Protein AF-A0A009SEI8-F1 (afdb_monomer_lite)

pLDDT: mean 85.94, std 15.4, range [45.66, 98.0]

Secondary structure (DSSP, 8-state):
---GGG------SEEEE-SSSSS-HHHHHHHHHHHHTT-----TT---EEEE--

Structure (mmCIF, N/CA/C/O backbone):
data_AF-A0A009SEI8-F1
#
_entry.id   AF-A0A009SEI8-F1
#
loop_
_atom_site.group_PDB
_atom_site.id
_atom_site.type_symbol
_atom_site.label_atom_id
_atom_site.label_alt_id
_atom_site.label_comp_id
_atom_site.label_asym_id
_atom_site.label_entity_id
_atom_site.label_seq_id
_atom_site.pdbx_PDB_ins_code
_atom_site.Cartn_x
_atom_site.Cartn_y
_atom_site.Cartn_z
_atom_site.occupancy
_atom_site.B_iso_or_equiv
_atom_site.auth_seq_id
_atom_site.auth_comp_id
_atom_site.auth_asym_id
_atom_site.auth_atom_id
_atom_site.pdbx_PDB_model_num
ATOM 1 N N . MET A 1 1 ? 12.314 5.814 24.191 1.00 48.03 1 MET A N 1
ATOM 2 C CA . MET A 1 1 ? 11.749 5.802 22.820 1.00 48.03 1 MET A CA 1
ATOM 3 C C . MET A 1 1 ? 12.817 5.246 21.883 1.00 48.03 1 MET A C 1
ATOM 5 O O . MET A 1 1 ? 13.692 5.989 21.472 1.00 48.03 1 MET A O 1
ATOM 9 N N . GLU A 1 2 ? 12.835 3.933 21.634 1.00 45.66 2 GLU A N 1
ATOM 10 C CA . GLU A 1 2 ? 14.061 3.243 21.175 1.00 45.66 2 GLU A CA 1
ATOM 11 C C . GLU A 1 2 ? 14.343 3.263 19.663 1.00 45.66 2 GLU A C 1
ATOM 13 O O . GLU A 1 2 ? 15.440 2.894 19.258 1.00 45.66 2 GLU A O 1
ATOM 18 N N . LYS A 1 3 ? 13.417 3.706 18.799 1.00 49.56 3 LYS A N 1
ATOM 19 C CA . LYS A 1 3 ? 13.669 3.775 17.343 1.00 49.56 3 LYS A CA 1
ATOM 20 C C . LYS A 1 3 ? 12.980 4.984 16.690 1.00 49.56 3 LYS A C 1
ATOM 22 O O . LYS A 1 3 ? 11.857 4.842 16.208 1.00 49.56 3 LYS A O 1
ATOM 27 N N . PRO A 1 4 ? 13.628 6.159 16.597 1.00 49.72 4 PRO A N 1
ATOM 28 C CA . PRO A 1 4 ? 13.061 7.351 15.949 1.00 49.72 4 PRO A CA 1
ATOM 29 C C . PRO A 1 4 ? 12.617 7.106 14.496 1.00 49.72 4 PRO A C 1
ATOM 31 O O . PRO A 1 4 ? 11.569 7.583 14.082 1.00 49.72 4 PRO A O 1
ATOM 34 N N . ALA A 1 5 ? 13.328 6.248 13.751 1.00 52.53 5 ALA A N 1
ATOM 35 C CA . ALA A 1 5 ? 12.962 5.856 12.383 1.00 52.53 5 ALA A CA 1
ATOM 36 C C . ALA A 1 5 ? 11.650 5.045 12.278 1.00 52.53 5 ALA A C 1
ATOM 38 O O . ALA A 1 5 ? 11.097 4.896 11.190 1.00 52.53 5 ALA A O 1
ATOM 39 N N . THR A 1 6 ? 11.135 4.514 13.395 1.00 51.06 6 THR A N 1
ATOM 40 C CA . THR A 1 6 ? 9.830 3.827 13.435 1.00 51.06 6 THR A CA 1
ATOM 41 C C . THR A 1 6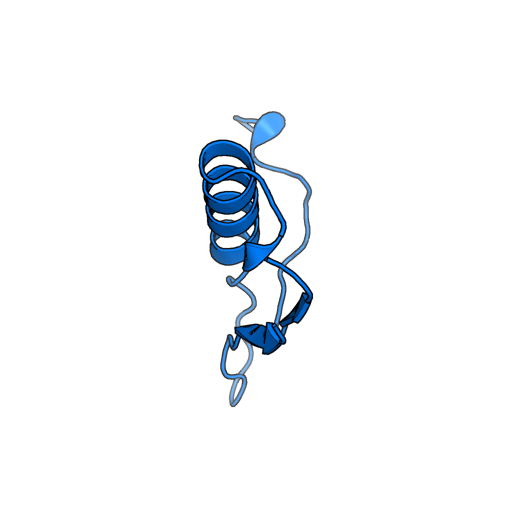 ? 8.657 4.775 13.675 1.00 51.06 6 THR A C 1
ATOM 43 O O . THR A 1 6 ? 7.505 4.360 13.545 1.00 51.06 6 THR A O 1
ATOM 46 N N . ILE A 1 7 ? 8.929 6.048 13.977 1.00 55.94 7 ILE A N 1
ATOM 47 C CA . ILE A 1 7 ? 7.920 7.057 14.286 1.00 55.94 7 ILE A CA 1
ATOM 48 C C . ILE A 1 7 ? 7.926 8.108 13.171 1.00 55.94 7 ILE A C 1
ATOM 50 O O . ILE A 1 7 ? 8.567 9.146 13.251 1.00 55.94 7 ILE A O 1
ATOM 54 N N . VAL A 1 8 ? 7.148 7.830 12.125 1.00 55.47 8 VAL A N 1
ATOM 55 C CA . VAL A 1 8 ? 6.426 8.877 11.388 1.00 55.47 8 VAL A CA 1
ATOM 56 C C . VAL A 1 8 ? 4.985 8.725 11.874 1.00 55.47 8 VAL A C 1
ATOM 58 O O . VAL A 1 8 ? 4.246 7.879 11.377 1.00 55.47 8 VAL A O 1
ATOM 61 N N . GLY A 1 9 ? 4.692 9.375 13.003 1.00 67.44 9 GLY A N 1
ATOM 62 C CA . GLY A 1 9 ? 3.700 8.970 14.007 1.00 67.44 9 GLY A CA 1
ATOM 63 C C . GLY A 1 9 ? 2.236 9.168 13.632 1.00 67.44 9 GLY A C 1
ATOM 64 O O . GLY A 1 9 ? 1.539 9.938 14.278 1.00 67.44 9 GLY A O 1
ATOM 65 N N . PHE A 1 10 ? 1.746 8.440 12.635 1.00 79.81 10 PHE A N 1
ATOM 66 C CA . PHE A 1 10 ? 0.319 8.390 12.340 1.00 79.81 10 PHE A CA 1
ATOM 67 C C . PHE A 1 10 ? -0.148 6.964 12.071 1.00 79.81 10 PHE A C 1
ATOM 69 O 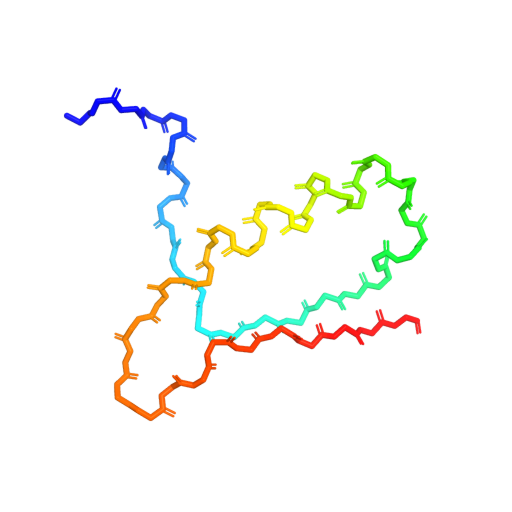O . PHE A 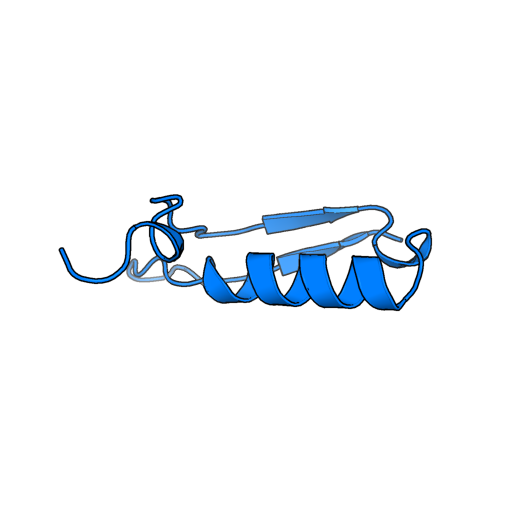1 10 ? 0.621 6.075 11.693 1.00 79.81 10 PHE A O 1
ATOM 76 N N . LYS A 1 11 ? -1.437 6.750 12.312 1.00 88.75 11 LYS A N 1
ATOM 77 C CA . LYS A 1 11 ? -2.145 5.515 11.999 1.00 88.75 11 LYS A CA 1
ATOM 78 C C . LYS A 1 11 ? -3.188 5.848 10.944 1.00 88.75 11 LYS A C 1
ATOM 80 O O . LYS A 1 11 ? -3.838 6.883 11.042 1.00 88.75 11 LYS A O 1
ATOM 85 N N . ILE A 1 12 ? -3.327 4.977 9.958 1.00 90.62 12 ILE A N 1
ATOM 86 C CA . ILE A 1 12 ? -4.308 5.114 8.886 1.00 90.62 12 ILE A CA 1
ATOM 87 C C . ILE A 1 12 ? -5.482 4.193 9.209 1.00 90.62 12 ILE A C 1
ATOM 89 O O . ILE A 1 12 ? -5.264 3.028 9.552 1.00 90.62 12 ILE A O 1
ATOM 93 N N . GLY A 1 13 ? -6.699 4.735 9.130 1.00 91.25 13 GLY A N 1
ATOM 94 C CA . GLY A 1 13 ? -7.932 3.952 9.194 1.00 91.25 13 GLY A CA 1
ATOM 95 C C . GLY A 1 13 ? -8.403 3.464 7.827 1.00 91.25 13 GLY A C 1
ATOM 96 O O . GLY A 1 13 ? -8.840 2.330 7.707 1.00 91.25 13 GLY A O 1
ATOM 97 N N . HIS A 1 14 ? -8.248 4.288 6.790 1.00 93.94 14 HIS A N 1
ATOM 98 C CA . HIS A 1 14 ? -8.559 3.939 5.407 1.00 93.94 14 HIS A CA 1
ATOM 99 C C . HIS A 1 14 ? -7.621 4.687 4.451 1.00 93.94 14 HIS A C 1
ATOM 101 O O . HIS A 1 14 ? -7.292 5.847 4.717 1.00 93.94 14 HIS A O 1
ATOM 107 N N . ALA A 1 15 ? -7.183 4.040 3.371 1.00 92.94 15 ALA A N 1
ATOM 108 C CA . ALA A 1 15 ? -6.344 4.647 2.337 1.00 92.94 15 ALA A CA 1
ATOM 109 C C . ALA A 1 15 ? -6.890 4.377 0.931 1.00 92.94 15 ALA A C 1
ATOM 111 O O . ALA A 1 15 ? -7.481 3.334 0.686 1.00 92.94 15 ALA A O 1
ATOM 112 N N . LEU A 1 16 ? -6.597 5.294 0.010 1.00 95.69 16 LEU A N 1
ATOM 113 C CA . LEU A 1 16 ? -6.684 5.098 -1.435 1.00 95.69 16 LEU A CA 1
ATOM 114 C C . LEU A 1 16 ? -5.278 5.310 -2.005 1.00 95.69 16 LEU A C 1
ATOM 116 O O . LEU A 1 16 ? -4.620 6.299 -1.668 1.00 95.69 16 LEU A O 1
ATOM 120 N N . ILE A 1 17 ? -4.808 4.371 -2.817 1.00 95.06 17 ILE A N 1
ATOM 121 C CA . ILE A 1 17 ? -3.560 4.470 -3.572 1.00 95.06 17 ILE A CA 1
ATOM 122 C C . ILE A 1 17 ? -3.927 4.557 -5.046 1.00 95.06 17 ILE A C 1
ATOM 124 O O . ILE A 1 17 ? -4.698 3.735 -5.526 1.00 95.06 17 ILE A O 1
ATOM 128 N N . ASP A 1 18 ? -3.342 5.517 -5.743 1.00 96.88 18 ASP A N 1
ATOM 129 C CA . ASP A 1 18 ? -3.517 5.705 -7.179 1.00 96.88 18 ASP A CA 1
ATOM 130 C C . ASP A 1 18 ? -2.193 5.456 -7.908 1.00 96.88 18 ASP A C 1
ATOM 132 O O . ASP A 1 18 ? -1.123 5.672 -7.323 1.00 96.88 18 ASP A O 1
ATOM 136 N N . GLU A 1 19 ? -2.278 4.969 -9.146 1.00 95.56 19 GLU A N 1
ATOM 137 C CA . GLU A 1 19 ? -1.151 4.736 -10.062 1.00 95.56 19 GLU A CA 1
ATOM 138 C C . GLU A 1 19 ? 0.038 3.983 -9.412 1.00 95.56 19 GLU A C 1
ATOM 140 O O . GLU A 1 19 ? 1.216 4.291 -9.619 1.00 95.56 19 GLU A O 1
ATOM 145 N N . LEU A 1 20 ? -0.217 2.984 -8.555 1.00 94.81 20 LEU A N 1
ATOM 146 C CA . LEU A 1 20 ? 0.879 2.236 -7.910 1.00 94.81 20 LEU A CA 1
ATOM 147 C C . LEU A 1 20 ? 1.698 1.423 -8.929 1.00 94.81 20 LEU A C 1
ATOM 149 O O . LEU A 1 20 ? 2.881 1.145 -8.715 1.00 94.81 20 LEU A O 1
ATOM 153 N N . ASP A 1 21 ? 1.057 1.023 -10.018 1.00 94.69 21 ASP A N 1
ATOM 154 C CA . ASP A 1 21 ? 1.590 0.230 -11.119 1.00 94.69 21 ASP A CA 1
ATOM 155 C C . ASP A 1 21 ? 2.510 1.028 -12.059 1.00 94.69 21 ASP A C 1
ATOM 157 O O . ASP A 1 21 ? 3.439 0.441 -12.618 1.00 94.69 21 ASP A O 1
ATOM 161 N N . VAL A 1 22 ? 2.348 2.356 -12.169 1.00 97.06 22 VAL A N 1
ATOM 162 C CA . VAL A 1 22 ? 3.257 3.202 -12.972 1.00 97.06 22 VAL A CA 1
ATOM 163 C C . VAL A 1 22 ? 4.629 3.364 -12.308 1.00 97.06 22 VAL A C 1
ATOM 165 O O . VAL A 1 22 ? 5.613 3.782 -12.927 1.00 97.06 22 VAL A O 1
ATOM 168 N N . MET A 1 23 ? 4.733 3.022 -11.021 1.00 96.31 23 MET A N 1
ATOM 169 C CA . MET A 1 23 ? 5.988 3.064 -10.284 1.00 96.31 23 MET A CA 1
ATOM 170 C C . MET A 1 23 ? 6.913 1.904 -10.673 1.00 96.31 23 MET A C 1
ATOM 172 O O . MET A 1 23 ? 6.516 0.745 -10.767 1.00 96.31 23 MET A O 1
ATOM 176 N N . ALA A 1 24 ? 8.220 2.178 -10.735 1.00 98.00 24 ALA A N 1
ATOM 177 C CA . ALA A 1 24 ? 9.220 1.115 -10.812 1.00 98.00 24 ALA A CA 1
ATOM 178 C C . ALA A 1 24 ? 9.026 0.099 -9.668 1.00 98.00 24 ALA A C 1
ATOM 180 O O . ALA A 1 24 ? 8.922 0.485 -8.500 1.00 98.00 24 ALA A O 1
ATOM 181 N N . LYS A 1 25 ? 9.050 -1.202 -9.989 1.0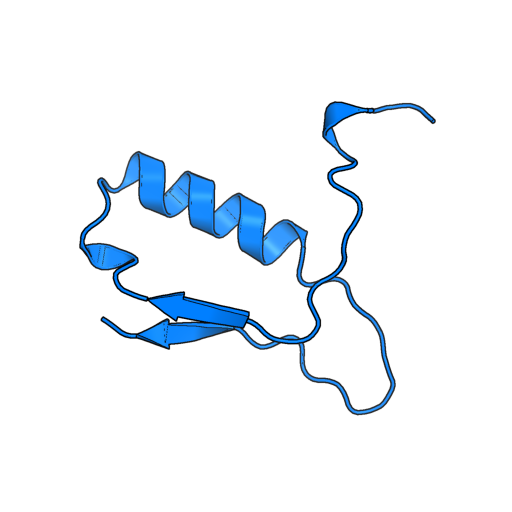0 96.94 25 LYS A N 1
ATOM 182 C CA . LYS A 1 25 ? 8.700 -2.315 -9.083 1.00 96.94 25 LYS A CA 1
ATOM 183 C C . LYS A 1 25 ? 9.293 -2.206 -7.672 1.00 96.94 25 LYS A C 1
ATOM 185 O O . LYS A 1 25 ? 8.596 -2.412 -6.681 1.00 96.94 25 LYS A O 1
ATOM 190 N N . VAL A 1 26 ? 10.577 -1.859 -7.561 1.00 97.12 26 VAL A N 1
ATOM 191 C CA . VAL A 1 26 ? 11.261 -1.713 -6.261 1.00 97.12 26 VAL A CA 1
ATOM 192 C C . VAL A 1 26 ? 10.678 -0.550 -5.451 1.00 97.12 26 VAL A C 1
ATOM 194 O O . VAL A 1 26 ? 10.465 -0.678 -4.245 1.00 97.12 26 VAL A O 1
ATOM 197 N N . LYS A 1 27 ? 10.379 0.575 -6.108 1.00 94.25 27 LYS A N 1
ATOM 198 C CA . LYS A 1 27 ? 9.782 1.760 -5.482 1.00 94.25 27 LYS A CA 1
ATOM 199 C C . LYS A 1 27 ? 8.341 1.478 -5.049 1.00 94.25 27 LYS A C 1
ATOM 201 O O . LYS A 1 27 ? 7.995 1.797 -3.913 1.00 94.25 27 LYS A O 1
ATOM 206 N N . ALA A 1 28 ? 7.555 0.814 -5.900 1.00 96.50 28 ALA A N 1
ATOM 207 C CA . ALA A 1 28 ? 6.197 0.366 -5.582 1.00 96.50 28 ALA A CA 1
ATOM 208 C C . ALA A 1 28 ? 6.189 -0.534 -4.336 1.00 96.50 28 ALA A C 1
ATOM 210 O O . ALA A 1 28 ? 5.463 -0.287 -3.376 1.00 96.50 28 ALA A O 1
ATOM 211 N N . GLN A 1 29 ? 7.088 -1.523 -4.281 1.00 96.44 29 GLN A N 1
ATOM 212 C CA . GLN A 1 29 ? 7.209 -2.434 -3.141 1.00 96.44 29 GLN A CA 1
ATOM 213 C C . GLN A 1 29 ? 7.593 -1.709 -1.842 1.00 96.44 29 GLN A C 1
ATOM 215 O O . GLN A 1 29 ? 7.083 -2.029 -0.764 1.00 96.44 29 GLN A O 1
ATOM 220 N N . GLN A 1 30 ? 8.504 -0.736 -1.917 1.00 95.44 30 GLN A N 1
ATOM 221 C CA . GLN A 1 30 ? 8.881 0.073 -0.758 1.00 95.44 30 GLN A CA 1
ATOM 222 C C . GLN A 1 30 ? 7.725 0.959 -0.278 1.00 95.44 30 GLN A C 1
ATOM 224 O O . GLN A 1 30 ? 7.509 1.055 0.933 1.00 95.44 30 GLN A O 1
ATOM 229 N N . ALA A 1 31 ? 6.982 1.583 -1.196 1.00 93.38 31 ALA A N 1
ATOM 230 C CA . ALA A 1 31 ? 5.791 2.366 -0.879 1.00 93.38 31 ALA A CA 1
ATOM 231 C C . ALA A 1 31 ? 4.721 1.486 -0.216 1.00 93.38 31 ALA A C 1
ATOM 233 O O . ALA A 1 31 ? 4.290 1.791 0.896 1.00 93.38 31 ALA A O 1
ATOM 234 N N . TRP A 1 32 ? 4.410 0.331 -0.811 1.00 94.81 32 TRP A N 1
ATOM 235 C CA . TRP A 1 32 ? 3.462 -0.644 -0.271 1.00 94.81 32 TRP A CA 1
ATOM 236 C C . TRP A 1 32 ? 3.804 -1.054 1.165 1.00 94.81 32 TRP A C 1
ATOM 238 O O . TRP A 1 32 ? 2.978 -0.926 2.068 1.00 94.81 32 TRP A O 1
ATOM 248 N N . ARG A 1 33 ? 5.061 -1.450 1.421 1.00 93.44 33 ARG A N 1
ATOM 249 C CA . ARG A 1 33 ? 5.540 -1.819 2.767 1.00 93.44 33 ARG A CA 1
ATOM 250 C C . ARG A 1 33 ? 5.357 -0.694 3.785 1.00 93.44 33 ARG A C 1
ATOM 252 O O . ARG A 1 33 ? 5.022 -0.953 4.940 1.00 93.44 33 ARG A O 1
ATOM 259 N N . LYS A 1 34 ? 5.581 0.557 3.376 1.00 90.00 34 LYS A N 1
ATOM 260 C CA . LYS A 1 34 ? 5.370 1.719 4.245 1.00 90.00 34 LYS A CA 1
ATOM 261 C C . LYS A 1 34 ? 3.882 1.920 4.543 1.00 90.00 34 LYS A C 1
ATOM 263 O O . LYS A 1 34 ? 3.556 2.193 5.698 1.00 90.00 34 LYS A O 1
ATOM 268 N N . ILE A 1 35 ? 3.001 1.768 3.558 1.00 91.81 35 ILE A N 1
ATOM 269 C CA . ILE A 1 35 ? 1.555 1.976 3.723 1.00 91.81 35 ILE A CA 1
ATOM 270 C C . ILE A 1 35 ? 0.961 0.917 4.656 1.00 91.81 35 ILE A C 1
ATOM 272 O O . ILE A 1 35 ? 0.382 1.275 5.680 1.00 91.81 35 ILE A O 1
ATOM 276 N N . ILE A 1 36 ? 1.207 -0.374 4.408 1.00 90.88 36 ILE A N 1
ATOM 277 C CA . ILE A 1 36 ? 0.677 -1.452 5.264 1.00 90.88 36 ILE A CA 1
ATOM 278 C C . ILE A 1 36 ? 1.188 -1.354 6.710 1.00 90.88 36 ILE A C 1
ATOM 280 O O . ILE A 1 36 ? 0.455 -1.630 7.655 1.00 90.88 36 ILE A O 1
ATOM 284 N N . ALA A 1 37 ? 2.416 -0.863 6.919 1.00 89.56 37 ALA A N 1
ATOM 285 C CA . ALA A 1 37 ? 2.956 -0.628 8.260 1.00 89.56 37 ALA A CA 1
ATOM 286 C C . ALA A 1 37 ? 2.214 0.484 9.035 1.00 89.56 37 ALA A C 1
ATOM 288 O O . ALA A 1 37 ? 2.399 0.623 10.250 1.00 89.56 37 ALA A O 1
ATOM 289 N N . ARG A 1 38 ? 1.386 1.290 8.362 1.00 87.56 38 ARG A N 1
ATOM 290 C CA . ARG A 1 38 ? 0.582 2.375 8.949 1.00 87.56 38 ARG A CA 1
ATOM 291 C C . ARG A 1 38 ? -0.892 1.998 9.142 1.00 87.56 38 ARG A C 1
ATOM 293 O O . ARG A 1 38 ? -1.561 2.673 9.923 1.00 87.56 38 ARG A O 1
ATOM 300 N N . MET A 1 39 ? -1.363 0.892 8.556 1.00 91.00 39 MET A N 1
ATOM 301 C CA . MET A 1 39 ? -2.721 0.337 8.721 1.00 91.00 39 MET A CA 1
ATOM 302 C C . MET A 1 39 ? -2.915 -0.333 10.093 1.00 91.00 39 MET A C 1
ATOM 304 O O . MET A 1 39 ? -3.167 -1.530 10.218 1.00 91.00 39 MET A O 1
ATOM 308 N N . ARG A 1 40 ? -2.708 0.439 11.162 1.00 86.56 40 ARG A N 1
ATOM 309 C CA . ARG A 1 40 ? -2.751 -0.022 12.560 1.00 86.56 40 ARG A CA 1
ATOM 310 C C . ARG A 1 40 ? -3.712 0.799 13.418 1.00 86.56 40 ARG A C 1
ATOM 312 O O . ARG A 1 40 ? -3.627 0.737 14.648 1.00 86.56 40 ARG A O 1
ATOM 319 N N . TYR A 1 41 ? -4.583 1.601 12.801 1.00 89.69 41 TYR A N 1
ATOM 320 C CA . TYR A 1 41 ? -5.633 2.297 13.538 1.00 89.69 41 TYR A CA 1
ATOM 321 C C . TYR A 1 41 ? -6.646 1.265 14.045 1.00 89.69 41 TYR A C 1
ATOM 323 O O . TYR A 1 41 ? -6.951 0.295 13.356 1.00 89.69 41 TYR A O 1
ATOM 331 N N . LYS A 1 42 ? -7.064 1.394 15.305 1.00 88.06 42 LYS A N 1
ATOM 332 C CA . LYS A 1 42 ? -7.967 0.442 15.957 1.00 88.06 42 LYS A CA 1
ATOM 333 C C . LYS A 1 42 ? -9.157 1.221 16.486 1.00 88.06 42 LYS A C 1
ATOM 335 O O . LYS A 1 42 ? -9.008 1.973 17.444 1.00 88.06 42 LYS A O 1
ATOM 340 N N . GLN A 1 43 ? -10.305 1.021 15.855 1.00 90.6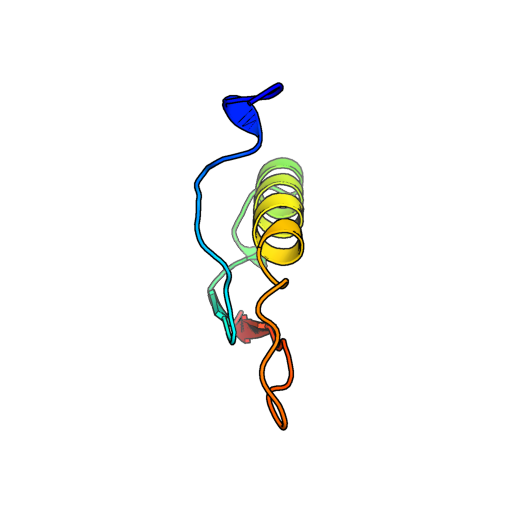2 43 GLN A N 1
ATOM 341 C CA . GLN A 1 43 ? -11.586 1.585 16.255 1.00 90.62 43 GLN A CA 1
ATOM 342 C C . GLN A 1 43 ? -12.673 0.540 15.992 1.00 90.62 43 GLN A C 1
ATOM 344 O O . GLN A 1 43 ? -12.593 -0.206 15.017 1.00 90.62 43 GLN A O 1
ATOM 349 N N . ALA A 1 44 ? -13.658 0.444 16.885 1.00 93.81 44 ALA A N 1
ATOM 350 C CA . ALA A 1 44 ? -14.759 -0.500 16.721 1.00 93.81 44 ALA A CA 1
ATOM 351 C C . ALA A 1 44 ? -15.504 -0.224 15.404 1.00 93.81 44 ALA A C 1
ATOM 353 O O . ALA A 1 44 ? -15.830 0.923 15.110 1.00 93.81 44 ALA A O 1
ATOM 354 N N . GLY A 1 45 ? -15.737 -1.272 14.609 1.00 91.00 45 GLY A N 1
ATOM 355 C CA . GLY A 1 45 ? -16.413 -1.173 13.311 1.00 91.00 45 GLY A CA 1
ATOM 356 C C . GLY A 1 45 ? -15.554 -0.643 12.157 1.00 91.00 45 GLY A C 1
ATOM 357 O O . GLY A 1 45 ? -16.028 -0.614 11.027 1.00 91.00 45 G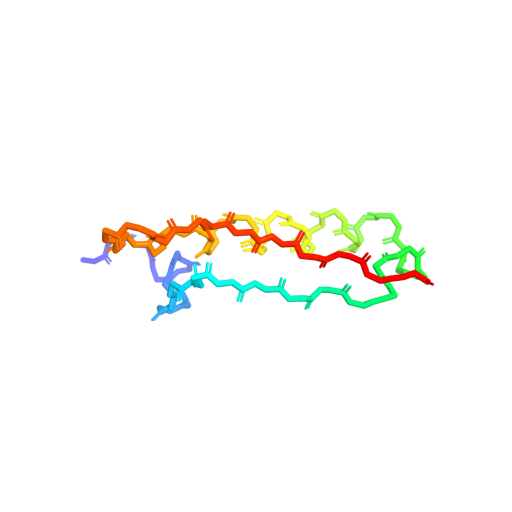LY A O 1
ATOM 358 N N . LEU A 1 46 ? -14.298 -0.259 12.401 1.00 89.75 46 LEU A N 1
ATOM 359 C CA . LEU A 1 46 ? -13.403 0.203 11.347 1.00 89.75 46 LEU A CA 1
ATOM 360 C C . LEU A 1 46 ? -12.685 -0.973 10.677 1.00 89.75 46 LEU A C 1
ATOM 362 O O . LEU A 1 46 ? -11.940 -1.712 11.326 1.00 89.75 46 LEU A O 1
ATOM 366 N N . LEU A 1 47 ? -12.851 -1.092 9.361 1.00 87.25 47 LEU A N 1
ATOM 367 C CA . LEU A 1 47 ? -12.033 -1.960 8.525 1.00 87.25 47 LEU A CA 1
ATOM 368 C C . LEU A 1 47 ? -10.812 -1.181 8.031 1.00 87.25 47 LEU A C 1
ATOM 370 O O . LEU A 1 47 ? -10.953 -0.178 7.336 1.00 87.25 47 LEU A O 1
ATOM 374 N N . ASN A 1 48 ? -9.615 -1.670 8.349 1.00 87.19 48 ASN A N 1
ATOM 375 C CA . ASN A 1 48 ? -8.372 -1.110 7.823 1.00 87.19 48 ASN A CA 1
ATOM 376 C C . ASN A 1 48 ? -8.195 -1.522 6.352 1.00 87.19 48 ASN A C 1
ATOM 378 O O . ASN A 1 48 ? -7.509 -2.501 6.060 1.00 87.19 48 ASN A O 1
ATOM 382 N N . GLY A 1 49 ? -8.845 -0.779 5.455 1.00 91.81 49 GLY A N 1
ATOM 383 C CA . GLY A 1 49 ? -8.852 -1.000 4.008 1.00 91.81 49 GLY A CA 1
ATOM 384 C C . GLY A 1 49 ? -7.869 -0.110 3.243 1.00 91.81 49 GLY A C 1
ATOM 385 O O . GLY A 1 49 ? -7.529 0.992 3.684 1.00 91.81 49 GLY A O 1
ATOM 386 N N . ILE A 1 50 ? -7.407 -0.621 2.102 1.00 95.12 50 ILE A N 1
ATOM 387 C CA . ILE A 1 50 ? -6.634 0.122 1.107 1.00 95.12 50 ILE A CA 1
ATOM 388 C C . ILE A 1 50 ? -7.293 -0.130 -0.249 1.00 95.12 50 ILE A C 1
ATOM 390 O O . ILE A 1 50 ? -7.243 -1.260 -0.737 1.00 95.12 50 ILE A O 1
ATOM 394 N N . ASP A 1 51 ? -7.856 0.909 -0.851 1.00 96.06 51 ASP A N 1
ATOM 395 C CA . ASP A 1 51 ? -8.310 0.876 -2.239 1.00 96.06 51 ASP A CA 1
ATOM 396 C C . ASP A 1 51 ? -7.133 1.160 -3.174 1.00 96.06 51 ASP A C 1
ATOM 398 O O . ASP A 1 51 ? -6.248 1.959 -2.848 1.00 96.06 51 ASP A O 1
ATOM 402 N N . VAL A 1 52 ? -7.111 0.504 -4.334 1.00 94.81 52 VAL A N 1
ATOM 403 C CA . VAL A 1 52 ? -6.090 0.716 -5.365 1.00 94.81 52 VAL A CA 1
ATOM 404 C C . VAL A 1 52 ? -6.780 1.073 -6.675 1.00 94.81 52 VAL A C 1
ATOM 406 O O . VAL A 1 52 ? -7.566 0.279 -7.189 1.00 94.81 52 VAL A O 1
ATOM 409 N N . ALA A 1 53 ? -6.476 2.260 -7.190 1.00 95.56 53 ALA A N 1
ATOM 410 C CA . ALA A 1 53 ? -6.805 2.705 -8.537 1.00 95.56 53 ALA A CA 1
ATOM 411 C C . ALA A 1 53 ? -5.559 2.584 -9.428 1.00 95.56 53 ALA A C 1
ATOM 413 O O . ALA A 1 53 ? -4.426 2.647 -8.940 1.00 95.56 53 ALA A O 1
ATOM 414 N N . THR A 1 54 ? -5.783 2.265 -10.701 1.00 87.44 54 THR A N 1
ATOM 415 C CA . THR A 1 54 ? -4.763 1.915 -11.701 1.00 87.44 54 THR A CA 1
ATOM 416 C C . THR A 1 54 ? -5.122 2.585 -13.016 1.00 87.44 54 THR A C 1
ATOM 418 O O . THR A 1 54 ? -6.335 2.568 -13.335 1.00 87.44 54 THR A O 1
#

Foldseek 3Di:
DPDPVLDPPAADLEEEAEPLVVDDPVVSVVVVVVLVSRLPDDDPPGDSYYHYHD

Radius of gyration: 12.92 Å; chains: 1; bounding box: 30×11×36 Å

Sequence (54 aa):
MEKPATIVGFKIGHALIDELDVMAKVKAQQAWRKIIARMRYKQAGLLNGIDVAT

Organism: NCBI:txid1310630